Protein AF-A0A1A8ELR1-F1 (afdb_monomer_lite)

Structure (mmCIF, N/CA/C/O backbone):
data_AF-A0A1A8ELR1-F1
#
_entry.id   AF-A0A1A8ELR1-F1
#
loop_
_atom_site.group_PDB
_atom_site.id
_atom_site.type_symbol
_atom_site.label_atom_id
_atom_site.label_alt_id
_atom_site.label_comp_id
_atom_site.label_asym_id
_atom_site.label_entity_id
_atom_site.label_seq_id
_atom_site.pdbx_PDB_ins_code
_atom_site.Cartn_x
_atom_site.Cartn_y
_atom_site.Cartn_z
_atom_site.occupancy
_atom_site.B_iso_or_equiv
_atom_site.auth_seq_id
_atom_site.auth_comp_id
_atom_site.auth_asym_id
_atom_site.auth_atom_id
_atom_site.pdbx_PDB_model_num
ATOM 1 N N . VAL A 1 1 ? 5.120 -5.215 -11.851 1.00 87.06 1 VAL A N 1
ATOM 2 C CA . VAL A 1 1 ? 4.321 -4.683 -10.723 1.00 87.06 1 VAL A CA 1
ATOM 3 C C . VAL A 1 1 ? 3.544 -5.788 -10.017 1.00 87.06 1 VAL A C 1
ATOM 5 O O . VAL A 1 1 ? 3.899 -6.083 -8.888 1.00 87.06 1 VAL A O 1
ATOM 8 N N . ASN A 1 2 ? 2.598 -6.477 -10.670 1.00 89.94 2 ASN A N 1
ATOM 9 C CA . ASN A 1 2 ? 1.731 -7.483 -10.021 1.00 89.94 2 ASN A CA 1
ATOM 10 C C . ASN A 1 2 ? 2.473 -8.512 -9.148 1.00 89.94 2 ASN A C 1
ATOM 12 O O . ASN A 1 2 ? 2.273 -8.528 -7.940 1.00 89.94 2 ASN A O 1
ATOM 16 N N . ASN A 1 3 ? 3.400 -9.283 -9.723 1.00 90.88 3 ASN A N 1
ATOM 17 C CA . ASN A 1 3 ? 4.121 -10.335 -8.988 1.00 90.88 3 ASN A CA 1
ATOM 18 C C . ASN A 1 3 ? 5.068 -9.827 -7.891 1.00 90.88 3 ASN A C 1
ATOM 20 O O . ASN A 1 3 ? 5.485 -10.611 -7.053 1.00 90.88 3 ASN A O 1
ATOM 24 N N . ARG A 1 4 ? 5.478 -8.554 -7.939 1.00 89.56 4 ARG A N 1
ATOM 25 C CA . ARG A 1 4 ? 6.545 -8.014 -7.075 1.00 89.56 4 ARG A CA 1
ATOM 26 C C . ARG A 1 4 ? 6.061 -6.979 -6.063 1.00 89.56 4 ARG A C 1
ATOM 28 O O . ARG A 1 4 ? 6.860 -6.515 -5.266 1.00 89.56 4 ARG A O 1
ATOM 35 N N . VAL A 1 5 ? 4.795 -6.576 -6.146 1.00 93.25 5 VAL A N 1
ATOM 36 C CA . VAL A 1 5 ? 4.202 -5.556 -5.273 1.00 93.25 5 VAL A CA 1
ATOM 37 C C . VAL A 1 5 ? 2.818 -6.017 -4.833 1.00 93.25 5 VAL A C 1
ATOM 39 O O . VAL A 1 5 ? 2.604 -6.287 -3.661 1.00 93.25 5 VAL A O 1
ATOM 42 N N . ASN A 1 6 ? 1.897 -6.186 -5.785 1.00 93.88 6 ASN A N 1
ATOM 43 C CA . ASN A 1 6 ? 0.486 -6.424 -5.483 1.00 93.88 6 ASN A CA 1
ATOM 44 C C . ASN A 1 6 ? 0.230 -7.824 -4.896 1.00 93.88 6 ASN A C 1
ATOM 46 O O . ASN A 1 6 ? -0.356 -7.949 -3.829 1.00 93.88 6 ASN A O 1
ATOM 50 N N . TYR A 1 7 ? 0.679 -8.889 -5.567 1.00 95.69 7 TYR A N 1
ATOM 51 C CA . TYR A 1 7 ? 0.358 -10.254 -5.140 1.00 95.69 7 TYR A CA 1
ATOM 52 C C . TYR A 1 7 ? 0.884 -10.620 -3.750 1.00 95.69 7 TYR A C 1
ATOM 54 O O . TYR A 1 7 ? 0.099 -11.202 -3.007 1.00 95.69 7 TYR A O 1
ATOM 62 N N . PRO A 1 8 ? 2.115 -10.250 -3.353 1.00 96.50 8 PRO A N 1
ATOM 63 C CA . PRO A 1 8 ? 2.576 -10.482 -1.985 1.00 96.50 8 PRO A CA 1
ATOM 64 C C . PRO A 1 8 ? 1.677 -9.824 -0.924 1.00 96.50 8 PRO A C 1
ATOM 66 O O . PRO A 1 8 ? 1.243 -10.481 0.018 1.00 96.50 8 PRO A O 1
ATOM 69 N N . LEU A 1 9 ? 1.302 -8.554 -1.119 1.00 96.81 9 LEU A N 1
ATOM 70 C CA . LEU A 1 9 ? 0.406 -7.844 -0.195 1.00 96.81 9 LEU A CA 1
ATOM 71 C C . LEU A 1 9 ? -0.993 -8.466 -0.178 1.00 96.81 9 LEU A C 1
ATOM 73 O O . LEU A 1 9 ? -1.561 -8.705 0.885 1.00 96.81 9 LEU A O 1
ATOM 77 N N . LYS A 1 10 ? -1.527 -8.814 -1.353 1.00 95.94 10 LYS A N 1
ATOM 78 C CA . LYS A 1 10 ? -2.805 -9.521 -1.465 1.00 95.94 10 LYS A CA 1
ATOM 79 C C . LYS A 1 10 ? -2.777 -10.861 -0.727 1.00 95.94 10 LYS A C 1
ATOM 81 O O . LYS A 1 10 ? -3.756 -11.198 -0.075 1.00 95.94 10 LYS A O 1
ATOM 86 N N . GLN A 1 11 ? -1.692 -11.626 -0.829 1.00 96.44 11 GLN A N 1
ATOM 87 C CA . GLN A 1 11 ? -1.550 -12.905 -0.131 1.00 96.44 11 GLN A CA 1
ATOM 88 C C . GLN A 1 11 ? -1.539 -12.720 1.388 1.00 96.44 11 GLN A C 1
ATOM 90 O O . GLN A 1 11 ? -2.232 -13.461 2.082 1.00 96.44 11 GLN A O 1
ATOM 95 N N . ALA A 1 12 ? -0.829 -11.710 1.898 1.00 96.50 12 ALA A N 1
ATOM 96 C CA . ALA A 1 12 ? -0.835 -11.382 3.322 1.00 96.50 12 ALA A CA 1
ATOM 97 C C . ALA A 1 12 ? -2.242 -11.009 3.830 1.00 96.50 12 ALA A C 1
ATOM 99 O O . ALA A 1 12 ? -2.647 -11.466 4.898 1.00 96.50 12 ALA A O 1
ATOM 100 N N . LEU A 1 13 ? -3.007 -10.237 3.051 1.00 96.38 13 LEU A N 1
ATOM 101 C CA . LEU A 1 13 ? -4.385 -9.854 3.386 1.00 96.38 13 LEU A CA 1
ATOM 102 C C . LEU A 1 13 ? -5.365 -11.032 3.318 1.00 96.38 13 LEU A C 1
ATOM 104 O O . LEU A 1 13 ? -6.184 -11.197 4.216 1.00 96.38 13 LEU A O 1
ATOM 108 N N . VAL A 1 14 ? -5.277 -11.864 2.275 1.00 95.56 14 VAL A N 1
ATOM 109 C CA . VAL A 1 14 ? -6.112 -13.072 2.146 1.00 95.56 14 VAL A CA 1
ATOM 110 C C . VAL A 1 14 ? -5.864 -14.013 3.319 1.00 95.56 14 VAL A C 1
ATOM 112 O O . VAL A 1 14 ? -6.817 -14.515 3.893 1.00 95.56 14 VAL A O 1
ATOM 115 N N . HIS A 1 15 ? -4.611 -14.175 3.743 1.00 94.62 15 HIS A N 1
ATOM 116 C CA . HIS A 1 15 ? -4.285 -14.998 4.903 1.00 94.62 15 HIS A CA 1
ATOM 117 C C . HIS A 1 15 ? -4.939 -14.491 6.199 1.00 94.62 15 HIS A C 1
ATOM 119 O O . HIS A 1 15 ? -5.416 -15.300 6.985 1.00 94.62 15 HIS A O 1
ATOM 125 N N . LEU A 1 16 ? -5.008 -13.172 6.417 1.00 93.69 16 LEU A N 1
ATOM 126 C CA . LEU A 1 16 ? -5.731 -12.610 7.566 1.00 93.69 16 LEU A CA 1
ATOM 127 C C . LEU A 1 16 ? -7.239 -12.857 7.489 1.00 93.69 16 LEU A C 1
ATOM 129 O O . LEU A 1 16 ? -7.865 -13.147 8.506 1.00 93.69 16 LEU A O 1
ATOM 133 N N . LEU A 1 17 ? -7.814 -12.740 6.291 1.00 93.06 17 LEU A N 1
ATOM 134 C CA . LEU A 1 17 ? -9.235 -12.987 6.071 1.00 93.06 17 LEU A CA 1
ATOM 135 C C . LEU A 1 17 ? -9.586 -14.464 6.298 1.00 93.06 17 LEU A C 1
ATOM 137 O O . LEU A 1 17 ? -10.559 -14.760 6.982 1.00 93.06 17 LEU A O 1
ATOM 141 N N . ASP A 1 18 ? -8.768 -15.379 5.774 1.00 93.25 18 ASP A N 1
ATOM 142 C CA . ASP A 1 18 ? -8.943 -16.828 5.928 1.00 93.25 18 ASP A CA 1
ATOM 143 C C . ASP A 1 18 ? -8.815 -17.272 7.397 1.00 93.25 18 ASP A C 1
ATOM 145 O O . ASP A 1 18 ? -9.393 -18.280 7.797 1.00 93.25 18 ASP A O 1
ATOM 149 N N . GLN A 1 19 ? -8.064 -16.520 8.208 1.00 92.38 19 GLN A N 1
ATOM 150 C CA . GLN A 1 19 ? -7.934 -16.723 9.654 1.00 92.38 19 GLN A CA 1
ATOM 151 C C . GLN A 1 19 ? -9.044 -16.050 10.474 1.00 92.38 19 GLN A C 1
ATOM 153 O O . GLN A 1 19 ? -9.002 -16.124 11.700 1.00 92.38 19 GLN A O 1
ATOM 158 N N . GLU A 1 20 ? -9.996 -15.374 9.823 1.00 89.50 20 GLU A N 1
ATOM 159 C CA . GLU A 1 20 ? -11.045 -14.568 10.466 1.00 89.50 20 GLU A CA 1
ATOM 160 C C . GLU A 1 20 ? -10.485 -13.484 11.413 1.00 89.50 20 GLU A C 1
ATOM 162 O O . GLU A 1 20 ? -11.172 -13.004 12.312 1.00 89.50 20 GLU A O 1
ATOM 167 N N . ALA A 1 21 ? -9.230 -13.066 11.208 1.00 89.44 21 ALA A N 1
ATOM 168 C CA . ALA A 1 21 ? -8.558 -12.066 12.038 1.00 89.44 21 ALA A CA 1
ATOM 169 C C . ALA A 1 21 ? -9.005 -10.630 11.715 1.00 89.44 21 ALA A C 1
ATOM 171 O O . ALA A 1 21 ? -8.800 -9.718 12.513 1.00 89.44 21 ALA A O 1
ATOM 172 N N . VAL A 1 22 ? -9.606 -10.423 10.539 1.00 90.50 22 VAL A N 1
ATOM 173 C CA . VAL A 1 22 ? -10.130 -9.133 10.072 1.00 90.50 22 VAL A CA 1
ATOM 174 C C . VAL A 1 22 ? -11.501 -9.321 9.423 1.00 90.50 22 VAL A C 1
ATOM 176 O O . VAL A 1 22 ? -11.733 -10.312 8.731 1.00 90.50 22 VAL A O 1
ATOM 179 N N . SER A 1 23 ? -12.400 -8.348 9.601 1.00 89.31 23 SER A N 1
ATOM 180 C CA . SER A 1 23 ? -13.722 -8.326 8.961 1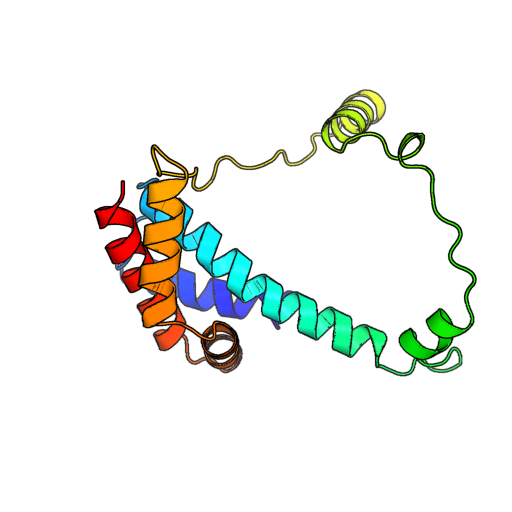.00 89.31 23 SER A CA 1
ATOM 181 C C . SER A 1 23 ? -13.840 -7.164 7.977 1.00 89.31 23 SER A C 1
ATOM 183 O O . SER A 1 23 ? -13.641 -6.008 8.335 1.00 89.31 23 SER A O 1
ATOM 185 N N . LEU A 1 24 ? -14.210 -7.455 6.727 1.00 89.50 24 LEU A N 1
ATOM 186 C CA . LEU A 1 24 ? -14.412 -6.433 5.690 1.00 89.50 24 LEU A CA 1
ATOM 187 C C . LEU A 1 24 ? -15.785 -5.740 5.763 1.00 89.50 24 LEU A C 1
ATOM 189 O O . LEU A 1 24 ? -16.083 -4.897 4.917 1.00 89.50 24 LEU A O 1
ATOM 193 N N . GLU A 1 25 ? -16.627 -6.087 6.737 1.00 90.31 25 GLU A N 1
ATOM 194 C CA . GLU A 1 25 ? -17.926 -5.431 6.939 1.00 90.31 25 GLU A CA 1
ATOM 195 C C . GLU A 1 25 ? -17.761 -4.037 7.563 1.00 90.31 25 GLU A C 1
ATOM 197 O O . GLU A 1 25 ? -18.473 -3.089 7.217 1.00 90.31 25 GLU A O 1
ATOM 202 N N . ASP A 1 26 ? -16.763 -3.893 8.430 1.00 91.00 26 ASP A N 1
ATOM 203 C CA . ASP A 1 26 ? -16.480 -2.670 9.164 1.00 91.00 26 ASP A CA 1
ATOM 204 C C . ASP A 1 26 ? -15.755 -1.618 8.296 1.00 91.00 26 ASP A C 1
ATOM 206 O O . ASP A 1 26 ? -14.959 -1.936 7.405 1.00 91.00 26 ASP A O 1
ATOM 210 N N . ASN A 1 27 ? -16.070 -0.334 8.506 1.00 94.44 27 ASN A N 1
ATOM 211 C CA . ASN A 1 27 ? -15.428 0.751 7.761 1.00 94.44 27 ASN A CA 1
ATOM 212 C C . ASN A 1 27 ? -13.987 0.983 8.223 1.00 94.44 27 ASN A C 1
ATOM 214 O O . ASN A 1 27 ? -13.118 1.153 7.369 1.00 94.44 27 ASN A O 1
ATOM 218 N N . LEU A 1 28 ? -13.730 0.958 9.534 1.00 95.75 28 LEU A N 1
ATOM 219 C CA . LEU A 1 28 ? -12.398 1.204 10.091 1.00 95.75 28 LEU A CA 1
ATOM 220 C C . LEU A 1 28 ? -11.407 0.160 9.573 1.00 95.75 28 LEU A C 1
ATOM 222 O O . LEU A 1 28 ? -10.344 0.509 9.067 1.00 95.75 28 LEU A O 1
ATOM 226 N N . THR A 1 29 ? -11.799 -1.111 9.561 1.00 96.00 29 THR A N 1
ATOM 227 C CA . THR A 1 29 ? -10.991 -2.207 9.016 1.00 96.00 29 THR A CA 1
ATOM 228 C C . THR A 1 29 ? -10.675 -1.993 7.535 1.00 96.00 29 THR A C 1
ATOM 230 O O . THR A 1 29 ? -9.517 -2.079 7.120 1.00 96.00 29 THR A O 1
ATOM 233 N N . ARG A 1 30 ? -11.684 -1.662 6.714 1.00 95.94 30 ARG A N 1
ATOM 234 C CA . ARG A 1 30 ? -11.483 -1.374 5.282 1.00 95.94 30 ARG A CA 1
ATOM 235 C C . ARG A 1 30 ? -10.586 -0.161 5.055 1.00 95.94 30 ARG A C 1
ATOM 237 O O . ARG A 1 30 ? -9.761 -0.184 4.140 1.00 95.94 30 ARG A O 1
ATOM 244 N N . PHE A 1 31 ? -10.730 0.873 5.880 1.00 96.06 31 PHE A N 1
ATOM 245 C CA . PHE A 1 31 ? -9.881 2.056 5.854 1.00 96.06 31 PHE A CA 1
ATOM 246 C C . PHE A 1 31 ? -8.430 1.702 6.194 1.00 96.06 31 PHE A C 1
ATOM 248 O O . PHE A 1 31 ? -7.548 1.978 5.386 1.00 96.06 31 PHE A O 1
ATOM 255 N N . CYS A 1 32 ? -8.171 1.021 7.315 1.00 97.00 32 CYS A N 1
ATOM 256 C CA . CYS A 1 32 ? -6.821 0.635 7.732 1.00 97.00 32 CYS A CA 1
ATOM 257 C C . CYS A 1 32 ? -6.140 -0.273 6.698 1.00 97.00 32 CYS A C 1
ATOM 259 O O . CYS A 1 32 ? -4.980 -0.041 6.353 1.00 97.00 32 CYS A O 1
ATOM 261 N N . ILE A 1 33 ? -6.870 -1.252 6.142 1.00 96.25 33 ILE A N 1
ATOM 262 C CA . ILE A 1 33 ? -6.375 -2.103 5.048 1.00 96.25 33 ILE A CA 1
ATOM 263 C C . ILE A 1 33 ? -5.968 -1.243 3.855 1.00 96.25 33 ILE A C 1
ATOM 265 O O . ILE A 1 33 ? -4.862 -1.401 3.338 1.00 96.25 33 ILE A O 1
ATOM 269 N N . SER A 1 34 ? -6.844 -0.336 3.420 1.00 95.25 34 SER A N 1
ATOM 270 C CA . SER A 1 34 ? -6.593 0.513 2.255 1.00 95.25 34 SER A CA 1
ATOM 271 C C . SER A 1 34 ? -5.405 1.439 2.495 1.00 95.25 34 SER A C 1
ATOM 273 O O . SER A 1 34 ? -4.499 1.493 1.667 1.00 95.25 34 SER A O 1
ATOM 275 N N . ASN A 1 35 ? -5.364 2.104 3.649 1.00 95.69 35 ASN A N 1
ATOM 276 C CA . ASN A 1 35 ? -4.314 3.040 4.018 1.00 95.69 35 ASN A CA 1
ATOM 277 C C . ASN A 1 35 ? -2.939 2.356 4.045 1.00 95.69 35 ASN A C 1
ATOM 279 O O . ASN A 1 35 ? -2.048 2.713 3.270 1.00 95.69 35 ASN A O 1
ATOM 283 N N . LEU A 1 36 ? -2.781 1.310 4.863 1.00 97.25 36 LEU A N 1
ATOM 284 C CA . LEU A 1 36 ? -1.492 0.637 5.017 1.00 97.25 36 LEU A CA 1
ATOM 285 C C . LEU A 1 36 ? -1.046 -0.033 3.714 1.00 97.25 36 LEU A C 1
ATOM 287 O O . LEU A 1 36 ? 0.110 0.094 3.309 1.00 97.25 36 LEU A O 1
ATOM 291 N N . THR A 1 37 ? -1.962 -0.711 3.016 1.00 96.31 37 THR A N 1
ATOM 292 C CA . THR A 1 37 ? -1.630 -1.396 1.759 1.00 96.31 37 THR A CA 1
ATOM 293 C C . THR A 1 37 ? -1.191 -0.405 0.690 1.00 96.31 37 THR A C 1
ATOM 295 O O . THR A 1 37 ? -0.229 -0.692 -0.025 1.00 96.31 37 THR A O 1
ATOM 298 N N . CYS A 1 38 ? -1.838 0.759 0.578 1.00 95.38 38 CYS A N 1
ATOM 299 C CA . CYS A 1 38 ? -1.435 1.804 -0.360 1.00 95.38 38 CYS A CA 1
ATOM 300 C C . CYS A 1 38 ? -0.044 2.354 -0.030 1.00 95.38 38 CYS A C 1
ATOM 302 O O 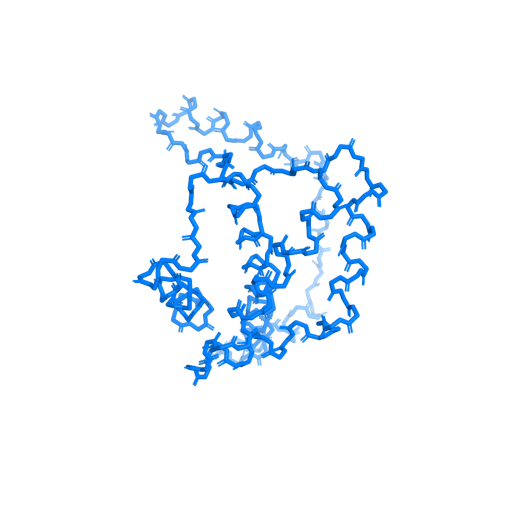. CYS A 1 38 ? 0.804 2.404 -0.922 1.00 95.38 38 CYS A O 1
ATOM 304 N N . GLN A 1 39 ? 0.226 2.687 1.235 1.00 95.88 39 GLN A N 1
ATOM 305 C CA . GLN A 1 39 ? 1.537 3.190 1.658 1.00 95.88 39 GLN A CA 1
ATOM 306 C C . GLN A 1 39 ? 2.656 2.179 1.365 1.00 95.88 39 GLN A C 1
ATOM 308 O O . GLN A 1 39 ? 3.654 2.503 0.716 1.00 95.88 39 GLN A O 1
ATOM 313 N N . VAL A 1 40 ? 2.462 0.919 1.758 1.00 97.12 40 VAL A N 1
ATOM 314 C CA . VAL A 1 40 ? 3.441 -0.155 1.543 1.00 97.12 40 VAL A CA 1
ATOM 315 C C . VAL A 1 40 ? 3.595 -0.479 0.047 1.00 97.12 40 VAL A C 1
ATOM 317 O O . VAL A 1 40 ? 4.710 -0.685 -0.440 1.00 97.12 40 VAL A O 1
ATOM 320 N N . SER A 1 41 ? 2.505 -0.451 -0.729 1.00 96.75 41 SER A N 1
ATOM 321 C CA . SER A 1 41 ? 2.549 -0.626 -2.190 1.00 96.75 41 SER A CA 1
ATOM 322 C C . SER A 1 41 ? 3.321 0.490 -2.884 1.00 96.75 41 SER A C 1
ATOM 324 O O . SER A 1 41 ? 4.057 0.218 -3.836 1.00 96.75 41 SER A O 1
ATOM 326 N N . GLN A 1 42 ? 3.182 1.732 -2.413 1.00 96.69 42 GLN A N 1
ATOM 327 C CA . GLN A 1 42 ? 3.867 2.886 -2.987 1.00 96.69 42 GLN A CA 1
ATOM 328 C C . GLN A 1 42 ? 5.389 2.725 -2.911 1.00 96.69 42 GLN A C 1
ATOM 330 O O . GLN A 1 42 ? 6.089 3.059 -3.866 1.00 96.69 42 GLN A O 1
ATOM 335 N N . ILE A 1 43 ? 5.909 2.129 -1.834 1.00 97.00 43 ILE A N 1
ATOM 336 C CA . ILE A 1 43 ? 7.337 1.797 -1.701 1.00 97.00 43 ILE A CA 1
ATOM 337 C C . ILE A 1 43 ? 7.766 0.843 -2.820 1.00 97.00 43 ILE A C 1
ATOM 339 O O . ILE A 1 43 ? 8.761 1.083 -3.511 1.00 97.00 43 ILE A O 1
ATOM 343 N N . GLY A 1 44 ? 6.994 -0.222 -3.039 1.00 95.44 44 GLY A N 1
ATOM 344 C CA . GLY A 1 44 ? 7.244 -1.179 -4.112 1.00 95.44 44 GLY A CA 1
ATOM 345 C C . GLY A 1 44 ? 7.181 -0.550 -5.502 1.00 95.44 44 GLY A C 1
ATOM 346 O O . GLY A 1 44 ? 8.055 -0.803 -6.333 1.00 95.44 44 GLY A O 1
ATOM 347 N N . LEU A 1 45 ? 6.183 0.299 -5.754 1.00 96.50 45 LEU A N 1
ATOM 348 C CA . LEU A 1 45 ? 6.041 1.029 -7.014 1.00 96.50 45 LEU A CA 1
ATOM 349 C C . LEU A 1 45 ? 7.218 1.973 -7.257 1.00 96.50 45 LEU A C 1
ATOM 351 O O . LEU A 1 45 ? 7.812 1.918 -8.333 1.00 96.50 45 LEU A O 1
ATOM 355 N N . ASN A 1 46 ? 7.614 2.760 -6.256 1.00 96.50 46 ASN A N 1
ATOM 356 C CA . ASN A 1 46 ? 8.760 3.662 -6.348 1.00 96.50 46 ASN A CA 1
ATOM 357 C C . ASN A 1 46 ? 10.037 2.896 -6.710 1.00 96.50 46 ASN A C 1
ATOM 359 O O . ASN A 1 46 ? 10.752 3.288 -7.630 1.00 96.50 46 ASN A O 1
ATOM 363 N N . ARG A 1 47 ? 10.290 1.751 -6.065 1.00 95.19 47 ARG A N 1
ATOM 364 C CA . ARG A 1 47 ? 11.450 0.903 -6.381 1.00 95.19 47 ARG A CA 1
ATOM 365 C C . ARG A 1 47 ? 11.386 0.314 -7.788 1.00 95.19 47 ARG A C 1
ATOM 367 O O . ARG A 1 47 ? 12.413 0.232 -8.459 1.00 95.19 47 ARG A O 1
ATOM 374 N N . VAL A 1 48 ? 10.200 -0.086 -8.252 1.00 93.88 48 VAL A N 1
ATOM 375 C CA . VAL A 1 48 ? 10.009 -0.561 -9.632 1.00 93.88 48 VAL A CA 1
ATOM 376 C C . VAL A 1 48 ? 10.322 0.553 -10.625 1.00 93.88 48 VAL A C 1
ATOM 378 O O . VAL A 1 48 ? 11.073 0.307 -11.563 1.00 93.88 48 VAL A O 1
ATOM 381 N N . VAL A 1 49 ? 9.793 1.759 -10.414 1.00 93.44 49 VAL A N 1
ATOM 382 C CA . VAL A 1 49 ? 10.040 2.918 -11.284 1.00 93.44 49 VAL A CA 1
ATOM 383 C C . VAL A 1 49 ? 11.522 3.282 -11.290 1.00 93.44 49 VAL A C 1
ATOM 385 O O . VAL A 1 49 ? 12.106 3.418 -12.359 1.00 93.44 49 VAL A O 1
ATOM 388 N N . GLN A 1 50 ? 12.165 3.359 -10.123 1.00 94.38 50 GLN A N 1
ATOM 389 C CA . GLN A 1 50 ? 13.597 3.649 -10.014 1.00 94.38 50 GLN A CA 1
ATOM 390 C C . GLN A 1 50 ? 14.449 2.604 -10.744 1.00 94.38 50 GLN A C 1
ATOM 392 O O . GLN A 1 50 ? 15.298 2.955 -11.560 1.00 94.38 50 GLN A O 1
ATOM 397 N N . SER A 1 51 ? 14.196 1.314 -10.500 1.00 93.38 51 SER A N 1
ATOM 398 C CA . SER A 1 51 ? 14.919 0.230 -11.170 1.00 93.38 51 SER A CA 1
ATOM 399 C C . SER A 1 51 ? 14.669 0.227 -12.678 1.00 93.38 51 SER A C 1
ATOM 401 O O . SER A 1 51 ? 15.593 -0.017 -13.452 1.00 93.38 51 SER A O 1
ATOM 403 N N . TRP A 1 52 ? 13.440 0.524 -13.103 1.00 91.81 52 TRP A N 1
ATOM 404 C CA . TRP A 1 52 ? 13.096 0.658 -14.511 1.00 91.81 52 TRP A CA 1
ATOM 405 C C . TRP A 1 52 ? 13.771 1.875 -15.149 1.00 91.81 52 TRP A C 1
ATOM 407 O O . TRP A 1 52 ? 14.249 1.792 -16.267 1.00 91.81 52 TRP A O 1
ATOM 417 N N . ASN A 1 53 ? 13.914 3.000 -14.472 1.00 93.44 53 ASN A N 1
ATOM 418 C CA . ASN A 1 53 ? 14.571 4.144 -15.103 1.00 93.44 53 ASN A CA 1
ATOM 419 C C . ASN A 1 53 ? 16.108 4.027 -15.096 1.00 93.44 53 ASN A C 1
ATOM 421 O O . ASN A 1 53 ? 16.781 4.663 -15.907 1.00 93.44 53 ASN A O 1
ATOM 425 N N . ALA A 1 54 ? 16.660 3.162 -14.240 1.00 95.44 54 ALA A N 1
ATOM 426 C CA . ALA A 1 54 ? 18.091 2.878 -14.157 1.00 95.44 54 ALA A CA 1
ATOM 427 C C . ALA A 1 54 ? 18.570 1.728 -15.066 1.00 95.44 54 ALA A C 1
ATOM 429 O O . ALA A 1 54 ? 19.773 1.488 -15.150 1.00 95.44 54 ALA A O 1
ATOM 430 N N . HIS A 1 55 ? 17.679 0.978 -15.731 1.00 94.00 55 HIS A N 1
ATOM 431 C CA . HIS A 1 55 ? 18.116 -0.120 -16.603 1.00 94.00 55 HIS A CA 1
ATOM 432 C C . HIS A 1 55 ? 18.508 0.377 -17.997 1.00 94.00 55 HIS A C 1
ATOM 434 O O . HIS A 1 55 ? 17.890 1.272 -18.569 1.00 94.00 55 HIS A O 1
ATOM 440 N N . ARG A 1 56 ? 19.520 -0.261 -18.591 1.00 95.00 56 ARG A N 1
ATOM 441 C CA . ARG A 1 56 ? 19.934 0.024 -19.967 1.00 95.00 56 ARG A CA 1
ATOM 442 C C . ARG A 1 56 ? 19.012 -0.659 -20.967 1.00 95.00 56 ARG A C 1
ATOM 444 O O . ARG A 1 56 ? 18.902 -1.883 -20.977 1.00 95.00 56 ARG A O 1
ATOM 451 N N . ILE A 1 57 ? 18.436 0.130 -21.867 1.00 94.31 57 ILE A N 1
ATOM 452 C CA . ILE A 1 57 ? 17.671 -0.345 -23.017 1.00 94.31 57 ILE A CA 1
ATOM 453 C C . ILE A 1 57 ? 18.643 -0.534 -24.194 1.00 94.31 57 ILE A C 1
ATOM 455 O O . ILE A 1 57 ? 19.277 0.440 -24.627 1.00 94.31 57 ILE A O 1
ATOM 459 N N . PRO A 1 58 ? 18.794 -1.760 -24.735 1.00 94.69 58 PRO A N 1
ATOM 460 C CA . PRO A 1 58 ? 19.668 -2.019 -25.876 1.00 94.69 58 PRO A CA 1
ATOM 461 C C . PRO A 1 58 ? 19.362 -1.093 -27.058 1.00 94.69 58 PRO A C 1
ATOM 463 O O . PRO A 1 58 ? 18.213 -0.938 -27.462 1.00 94.69 58 PRO A O 1
ATOM 466 N N . GLY A 1 59 ? 20.400 -0.453 -27.598 1.00 93.56 59 GLY A N 1
ATOM 467 C CA . GLY A 1 59 ? 20.276 0.481 -28.721 1.00 93.56 59 GLY A CA 1
ATOM 468 C C . GLY A 1 59 ? 19.672 1.853 -28.391 1.00 93.56 59 GLY A C 1
ATOM 469 O O . GLY A 1 59 ? 19.606 2.681 -29.292 1.00 93.56 59 GLY A O 1
ATOM 470 N N . ARG A 1 60 ? 19.256 2.120 -27.141 1.00 90.56 60 ARG A N 1
ATOM 471 C CA . ARG A 1 60 ? 18.757 3.445 -26.720 1.00 90.56 60 ARG A CA 1
ATOM 472 C C . ARG A 1 60 ? 19.584 4.101 -25.615 1.00 90.56 60 ARG A C 1
ATOM 474 O O . ARG A 1 60 ? 19.861 5.281 -25.733 1.00 90.56 60 ARG A O 1
ATOM 481 N N . GLY A 1 61 ? 20.004 3.361 -24.586 1.00 91.81 61 GLY A N 1
ATOM 482 C CA . GLY A 1 61 ? 20.690 3.930 -23.411 1.00 91.81 61 GLY A CA 1
ATOM 483 C C . GLY A 1 61 ? 19.909 3.717 -22.112 1.00 91.81 61 GLY A C 1
ATOM 484 O O . GLY A 1 61 ? 18.994 2.892 -22.085 1.00 91.81 61 GLY A O 1
ATOM 485 N N . MET A 1 62 ? 20.290 4.402 -21.031 1.00 94.62 62 MET A N 1
ATOM 486 C CA . MET A 1 62 ? 19.566 4.361 -19.752 1.00 94.62 62 MET A CA 1
ATOM 487 C C . MET A 1 62 ? 18.570 5.527 -19.670 1.00 94.62 62 MET A C 1
ATOM 489 O O . MET A 1 62 ? 18.982 6.660 -19.896 1.00 94.62 62 MET A O 1
ATOM 493 N N . PRO A 1 63 ? 17.280 5.294 -19.356 1.00 93.06 63 PRO A N 1
ATOM 494 C CA . PRO A 1 63 ? 16.272 6.354 -19.319 1.00 93.06 63 PRO A CA 1
ATOM 495 C C . PRO A 1 63 ? 16.651 7.572 -18.471 1.00 93.06 63 PRO A C 1
ATOM 497 O O . PRO A 1 63 ? 16.456 8.690 -18.934 1.00 93.06 63 PRO A O 1
ATOM 500 N N . ASN A 1 64 ? 17.224 7.368 -17.279 1.00 91.88 64 ASN A N 1
ATOM 501 C CA . ASN A 1 64 ? 17.684 8.476 -16.434 1.00 91.88 64 ASN A CA 1
ATOM 502 C C . ASN A 1 64 ? 18.728 9.350 -17.152 1.00 91.88 64 ASN A C 1
ATOM 504 O O . ASN A 1 64 ? 18.551 10.560 -17.207 1.00 91.88 64 ASN A O 1
ATOM 508 N N . GLU A 1 65 ? 19.743 8.749 -17.780 1.00 92.50 65 GLU A N 1
ATOM 509 C CA . GLU A 1 65 ? 20.766 9.492 -18.539 1.00 92.50 65 GLU A CA 1
ATOM 510 C C . GLU A 1 65 ? 20.149 10.228 -19.735 1.00 92.50 65 GLU A C 1
ATOM 512 O O . GLU A 1 65 ? 20.428 11.395 -19.972 1.00 92.50 65 GLU A O 1
ATOM 517 N N . LEU A 1 66 ? 19.241 9.571 -20.464 1.00 88.50 66 LEU A N 1
ATOM 518 C CA . LEU A 1 66 ? 18.557 10.177 -21.611 1.00 88.50 66 LEU A CA 1
ATOM 519 C C . LEU A 1 66 ? 17.683 11.376 -21.215 1.00 88.50 66 LEU A C 1
ATOM 521 O O . LEU A 1 66 ? 17.435 12.254 -22.041 1.00 88.50 66 LEU A O 1
ATOM 525 N N . SER A 1 67 ? 17.180 11.394 -19.979 1.00 84.56 67 SER A N 1
ATOM 526 C CA . SER A 1 67 ? 16.350 12.486 -19.470 1.00 84.56 67 SER A CA 1
ATOM 527 C C . SER A 1 67 ? 17.155 13.729 -19.091 1.00 84.56 67 SER A C 1
ATOM 529 O O . SER A 1 67 ? 16.614 14.826 -19.191 1.00 84.56 67 SER A O 1
ATOM 531 N N . GLU A 1 68 ? 18.435 13.583 -18.728 1.00 84.88 68 GLU A N 1
ATOM 532 C CA . GLU A 1 68 ? 19.321 14.712 -18.398 1.00 84.88 68 GLU A CA 1
ATOM 533 C C . GLU A 1 68 ? 19.583 15.608 -19.619 1.00 84.88 68 GLU A C 1
ATOM 535 O O . GLU A 1 68 ? 19.684 16.827 -19.487 1.00 84.88 68 GLU A O 1
ATOM 540 N N . ASP A 1 69 ? 19.601 15.015 -20.815 1.00 72.06 69 ASP A N 1
ATOM 541 C CA . ASP A 1 69 ? 19.799 15.718 -22.088 1.00 72.06 69 ASP A CA 1
ATOM 542 C C . ASP A 1 69 ? 18.491 16.271 -22.696 1.00 72.06 69 ASP A C 1
ATOM 544 O O . ASP A 1 69 ? 18.512 16.956 -23.725 1.00 72.06 69 ASP A O 1
ATOM 548 N N . CYS A 1 70 ? 17.330 15.982 -22.096 1.00 66.25 70 CYS A N 1
ATOM 549 C CA . CYS A 1 70 ? 16.034 16.413 -22.616 1.00 66.25 70 CYS A CA 1
ATOM 550 C C . CYS A 1 70 ? 15.609 17.771 -22.044 1.00 66.25 70 CYS A C 1
ATOM 552 O O . CYS A 1 70 ? 15.484 17.960 -20.837 1.00 66.25 70 CYS A O 1
ATOM 554 N N . CYS A 1 71 ? 15.271 18.712 -22.927 1.00 64.62 71 CYS A N 1
ATOM 555 C CA . CYS A 1 71 ? 14.598 19.945 -22.531 1.00 64.62 71 CYS A CA 1
ATOM 556 C C . CYS A 1 71 ? 13.125 19.631 -22.220 1.00 64.62 71 CYS A C 1
ATOM 558 O O . CYS A 1 71 ? 12.321 19.417 -23.131 1.00 64.62 71 CYS A O 1
ATOM 560 N N . LEU A 1 72 ? 12.774 19.554 -20.934 1.00 69.50 72 LEU A N 1
ATOM 561 C CA . LEU A 1 72 ? 11.386 19.409 -20.498 1.00 69.50 72 LEU A CA 1
ATOM 562 C C . LEU A 1 72 ? 10.617 20.677 -20.886 1.00 69.50 72 LEU A C 1
ATOM 564 O O . LEU A 1 72 ? 10.895 21.761 -20.381 1.00 69.50 72 LEU A O 1
ATOM 568 N N . THR A 1 73 ? 9.660 20.547 -21.805 1.00 73.31 73 THR A N 1
ATOM 569 C CA . THR A 1 73 ? 8.693 21.616 -22.076 1.00 73.31 73 THR A CA 1
ATOM 570 C C . THR A 1 73 ? 7.554 21.461 -21.083 1.00 73.31 73 THR A C 1
ATOM 572 O O . THR A 1 73 ? 6.864 20.442 -21.088 1.00 73.31 73 THR A O 1
ATOM 575 N N . GLU A 1 74 ? 7.391 22.446 -20.209 1.00 75.31 74 GLU A N 1
ATOM 576 C CA . GLU A 1 74 ? 6.308 22.470 -19.234 1.00 75.31 74 GLU A CA 1
ATOM 577 C C . GLU A 1 74 ? 4.963 22.561 -19.966 1.00 75.31 74 GLU A C 1
ATOM 579 O O . GLU A 1 74 ? 4.756 23.420 -20.828 1.00 75.31 74 GLU A O 1
ATOM 584 N N . VAL A 1 75 ? 4.061 21.626 -19.673 1.00 79.25 75 VAL A N 1
ATOM 585 C CA . VAL A 1 75 ? 2.691 21.671 -20.186 1.00 79.25 75 VAL A CA 1
ATOM 586 C C . VAL A 1 75 ? 1.909 22.595 -19.267 1.00 79.25 75 VAL A C 1
ATOM 588 O O . VAL A 1 75 ? 1.874 22.361 -18.063 1.00 79.25 75 VAL A O 1
ATOM 591 N N . SER A 1 76 ? 1.287 23.634 -19.831 1.00 81.81 76 SER A N 1
ATOM 592 C CA . SER A 1 76 ? 0.429 24.538 -19.058 1.00 81.81 76 SER A CA 1
ATOM 593 C C . SER A 1 76 ? -0.655 23.745 -18.327 1.00 81.81 76 SER A C 1
ATOM 595 O O . SER A 1 76 ? -1.328 22.915 -18.942 1.00 81.81 76 SER A O 1
ATOM 597 N N . GLU A 1 77 ? -0.863 24.031 -17.041 1.00 76.75 77 GLU A N 1
ATOM 598 C CA . GLU A 1 77 ? -1.944 23.430 -16.248 1.00 76.75 77 GLU A CA 1
ATOM 599 C C . GLU A 1 77 ? -3.325 23.684 -16.872 1.00 76.75 77 GLU A C 1
ATOM 601 O O . GLU A 1 77 ? -4.220 22.854 -16.749 1.00 76.75 77 GLU A O 1
ATOM 606 N N . GLU A 1 78 ? -3.484 24.769 -17.636 1.00 79.44 78 GLU A N 1
ATOM 607 C CA . GLU A 1 78 ? -4.711 25.078 -18.385 1.00 79.44 78 GLU A CA 1
ATOM 608 C C . GLU A 1 78 ? -5.050 24.017 -19.450 1.00 79.44 78 GLU A C 1
ATOM 610 O O . GLU A 1 78 ? -6.204 23.893 -19.860 1.00 79.44 78 GLU A O 1
ATOM 615 N N . LEU A 1 79 ? -4.058 23.239 -19.900 1.00 79.12 79 LEU A N 1
ATOM 616 C CA . LEU A 1 79 ? -4.236 22.125 -20.837 1.00 79.12 79 LEU A CA 1
ATOM 617 C C . LEU A 1 79 ? -4.571 20.804 -20.126 1.00 79.12 79 LEU A C 1
ATOM 619 O O . LEU A 1 79 ? -4.968 19.839 -20.782 1.00 79.12 79 LEU A O 1
ATOM 623 N N . LEU A 1 80 ? -4.420 20.745 -18.800 1.00 80.44 80 LEU A N 1
ATOM 624 C CA . LEU A 1 80 ? -4.689 19.568 -17.982 1.00 80.44 80 LEU A CA 1
ATOM 625 C C . LEU A 1 80 ? -6.059 19.715 -17.315 1.00 80.44 80 LEU A C 1
ATOM 627 O O . LEU A 1 80 ? -6.191 20.163 -16.178 1.00 80.44 80 LEU A O 1
ATOM 631 N N . LEU A 1 81 ? -7.108 19.312 -18.035 1.00 81.06 81 LEU A N 1
ATOM 632 C CA . LEU A 1 81 ? -8.447 19.197 -17.457 1.00 81.06 81 LEU A CA 1
ATOM 633 C C . LEU A 1 81 ? -8.419 18.265 -16.238 1.00 81.06 81 LEU A C 1
ATOM 635 O O . LEU A 1 81 ? -7.718 17.249 -16.230 1.00 81.06 81 LEU A O 1
ATOM 639 N N . CYS A 1 82 ? -9.210 18.583 -15.210 1.00 82.25 82 CYS A N 1
ATOM 640 C CA . CYS A 1 82 ? -9.244 17.744 -14.018 1.00 82.25 82 CYS A CA 1
ATOM 641 C C . CYS A 1 82 ? -9.795 16.343 -14.345 1.00 82.25 82 CYS A C 1
ATOM 643 O O . CYS A 1 82 ? -10.617 16.166 -15.250 1.00 82.25 82 CYS A O 1
ATOM 645 N N . ALA A 1 83 ? -9.351 15.338 -13.587 1.00 82.56 83 ALA A N 1
ATOM 646 C CA . ALA A 1 83 ? -9.624 13.934 -13.886 1.00 82.56 83 ALA A CA 1
ATOM 647 C C . ALA A 1 83 ? -11.124 13.610 -14.017 1.00 82.56 83 ALA A C 1
ATOM 649 O O . ALA A 1 83 ? -11.497 12.813 -14.874 1.00 82.56 83 ALA A O 1
ATOM 650 N N . SER A 1 84 ? -11.992 14.248 -13.222 1.00 83.12 84 SER A N 1
ATOM 651 C CA . SER A 1 84 ? -13.442 14.024 -13.305 1.00 83.12 84 SER A CA 1
ATOM 652 C C . SER A 1 84 ? -14.056 14.598 -14.581 1.00 83.12 84 SER A C 1
ATOM 654 O O . SER A 1 84 ? -14.962 13.989 -15.145 1.00 83.12 84 SER A O 1
ATOM 656 N N . VAL A 1 85 ? -13.553 15.732 -15.078 1.00 86.38 85 VAL A N 1
ATOM 657 C CA . VAL A 1 85 ? -13.994 16.313 -16.355 1.00 86.38 85 VAL A CA 1
ATOM 658 C C . VAL A 1 85 ? -13.616 15.383 -17.503 1.00 86.38 85 VAL A C 1
ATOM 660 O O . VAL A 1 85 ? -14.473 15.037 -18.310 1.00 86.38 85 VAL A O 1
ATOM 663 N N . VAL A 1 86 ? -12.367 14.910 -17.532 1.00 84.62 86 VAL A N 1
ATOM 664 C CA . VAL A 1 86 ? -11.890 13.983 -18.572 1.00 84.62 86 VAL A CA 1
ATOM 665 C C . VAL A 1 86 ? -12.639 12.650 -18.523 1.00 84.62 86 VAL A C 1
ATOM 667 O O . VAL A 1 86 ? -13.026 12.132 -19.568 1.00 84.62 86 VAL A O 1
ATOM 670 N N . ALA A 1 87 ? -12.891 12.114 -17.326 1.00 84.25 87 ALA A N 1
ATOM 671 C CA . ALA A 1 87 ? -13.664 10.888 -17.152 1.00 84.25 87 ALA A CA 1
ATOM 672 C C . ALA A 1 87 ? -15.089 11.032 -17.710 1.00 84.25 87 ALA A C 1
ATOM 674 O O . ALA A 1 87 ? -15.526 10.194 -18.494 1.00 84.25 87 ALA A O 1
ATOM 675 N N . ASN A 1 88 ? -15.776 12.131 -17.385 1.00 84.69 88 ASN A N 1
ATOM 676 C CA . ASN A 1 88 ? -17.114 12.411 -17.910 1.00 84.69 88 ASN A CA 1
ATOM 677 C C . ASN A 1 88 ? -17.126 12.559 -19.437 1.00 84.69 88 ASN A C 1
ATOM 679 O O . ASN A 1 88 ? -18.024 12.030 -20.086 1.00 84.69 88 ASN A O 1
ATOM 683 N N . MET A 1 89 ? -16.136 13.247 -20.019 1.00 86.75 89 MET A N 1
ATOM 684 C CA . MET A 1 89 ? -16.010 13.365 -21.478 1.00 86.75 89 MET A CA 1
ATOM 685 C C . MET A 1 89 ? -15.846 11.990 -22.130 1.00 86.75 89 MET A C 1
ATOM 687 O O . MET A 1 89 ? -16.534 11.678 -23.095 1.00 86.75 89 MET A O 1
ATOM 691 N N . TYR A 1 90 ? -14.990 11.138 -21.562 1.00 85.25 90 TYR A N 1
ATOM 692 C CA . TYR A 1 90 ? -14.765 9.784 -22.063 1.00 85.25 90 TYR A CA 1
ATOM 693 C C . TYR A 1 90 ? -16.047 8.938 -22.042 1.00 85.25 90 TYR A C 1
ATOM 695 O O . TYR A 1 90 ? -16.363 8.279 -23.032 1.00 85.25 90 TYR A O 1
ATOM 703 N N . GLU A 1 91 ? -16.807 8.970 -20.942 1.00 86.50 91 GLU A N 1
ATOM 704 C CA . GLU A 1 91 ? -18.077 8.239 -20.844 1.00 86.50 91 GLU A CA 1
ATOM 705 C C . GLU A 1 91 ? -19.130 8.767 -21.828 1.00 86.50 91 GLU A C 1
ATOM 707 O O . GLU A 1 91 ? -19.847 7.973 -22.439 1.00 86.50 91 GLU A O 1
ATOM 712 N N . GLN A 1 92 ? -19.207 10.088 -22.018 1.00 85.75 92 GLN A N 1
ATOM 713 C CA . GLN A 1 92 ? -20.139 10.718 -22.958 1.00 85.75 92 GLN A CA 1
ATOM 714 C C . GLN A 1 92 ? -19.800 10.400 -24.420 1.00 85.75 92 GLN A C 1
ATOM 716 O O . GLN A 1 92 ? -20.707 10.113 -25.202 1.00 85.75 92 GLN A O 1
ATOM 721 N N . ASP A 1 93 ? -18.515 10.412 -24.778 1.00 84.44 93 ASP A N 1
ATOM 722 C CA . ASP A 1 93 ? -18.063 10.237 -26.161 1.00 84.44 93 ASP A CA 1
ATOM 723 C C . ASP A 1 93 ? -18.023 8.764 -26.593 1.00 84.44 93 ASP A C 1
ATOM 725 O O . ASP A 1 93 ? -18.320 8.442 -27.746 1.00 84.44 93 ASP A O 1
ATOM 729 N N . LEU A 1 94 ? -17.647 7.853 -25.688 1.00 83.88 94 LEU A N 1
ATOM 730 C CA . LEU A 1 94 ? -17.432 6.435 -26.011 1.00 83.88 94 LEU A CA 1
ATOM 731 C C . LEU A 1 94 ? -18.527 5.508 -25.470 1.00 83.88 94 LEU A C 1
ATOM 733 O O . LEU A 1 94 ? -18.555 4.331 -25.831 1.00 83.88 94 LEU A O 1
ATOM 737 N N . GLY A 1 95 ? -19.427 6.006 -24.614 1.00 75.50 95 GLY A N 1
ATOM 738 C CA . GLY A 1 95 ? -20.544 5.238 -24.054 1.00 75.50 95 GLY A CA 1
ATOM 739 C C . GLY A 1 95 ? -20.127 4.069 -23.152 1.00 75.50 95 GLY A C 1
ATOM 740 O O . GLY A 1 95 ? -20.953 3.216 -22.826 1.00 75.50 95 GLY A O 1
ATOM 741 N N . SER A 1 96 ? -18.850 3.990 -22.769 1.00 73.25 96 SER A N 1
ATOM 742 C CA . SER A 1 96 ? -18.306 2.966 -21.876 1.00 73.25 96 SER A CA 1
ATOM 743 C C . SER A 1 96 ? -18.180 3.501 -20.455 1.00 73.25 96 SER A C 1
ATOM 745 O O . SER A 1 96 ? -17.715 4.622 -20.276 1.00 73.25 96 SER A O 1
ATOM 747 N N . SER A 1 97 ? -18.509 2.683 -19.455 1.00 73.56 97 SER A N 1
ATOM 748 C CA . SER A 1 97 ? -18.341 3.045 -18.044 1.00 73.56 97 SER A CA 1
ATOM 749 C C . SER A 1 97 ? -16.875 2.954 -17.634 1.00 73.56 97 SER A C 1
ATOM 751 O O . SER A 1 97 ? -16.249 1.896 -17.760 1.00 73.56 97 SER A O 1
ATOM 753 N N . LEU A 1 98 ? -16.343 4.047 -17.094 1.00 77.12 98 LEU A N 1
ATOM 754 C CA . LEU A 1 98 ? -15.093 4.008 -16.351 1.00 77.12 98 LEU A CA 1
ATOM 755 C C . LEU A 1 98 ? -15.347 3.400 -14.968 1.00 77.12 98 LEU A C 1
ATOM 757 O O . LEU A 1 98 ? -16.448 3.460 -14.420 1.00 77.12 98 LEU A O 1
ATOM 761 N N . THR A 1 99 ? -14.313 2.790 -14.389 1.00 75.69 99 THR A N 1
ATOM 762 C CA . THR A 1 99 ? -14.370 2.387 -12.981 1.00 75.69 99 THR A CA 1
ATOM 763 C C . THR A 1 99 ? -14.176 3.633 -12.126 1.00 75.69 99 THR A C 1
ATOM 765 O O . THR A 1 99 ? -13.083 4.197 -12.089 1.00 75.69 99 THR A O 1
ATOM 768 N N . TRP A 1 100 ? -15.246 4.075 -11.473 1.00 74.06 100 TRP A N 1
ATOM 769 C CA . TRP A 1 100 ? -15.228 5.242 -10.597 1.00 74.06 100 TRP A CA 1
ATOM 770 C C . TRP A 1 100 ? -14.498 4.962 -9.282 1.00 74.06 100 TRP A C 1
ATOM 772 O O . TRP A 1 100 ? -14.336 3.809 -8.872 1.00 74.06 100 TRP A O 1
ATOM 782 N N . VAL A 1 101 ? -14.056 6.039 -8.625 1.00 71.81 101 VAL A N 1
ATOM 783 C CA . VAL A 1 101 ? -13.383 5.975 -7.323 1.00 71.81 101 VAL A CA 1
ATOM 784 C C . VAL A 1 101 ? -14.261 5.197 -6.345 1.00 71.81 101 VAL A C 1
ATOM 786 O O . VAL A 1 101 ? -15.416 5.546 -6.105 1.00 71.81 101 VAL A O 1
ATOM 789 N N . SER A 1 102 ? -13.708 4.111 -5.813 1.00 73.38 102 SER A N 1
ATOM 790 C CA . SER A 1 102 ? -14.404 3.260 -4.859 1.00 73.38 102 SER A CA 1
ATOM 791 C C . SER A 1 102 ? -14.505 3.959 -3.507 1.00 73.38 102 SER A C 1
ATOM 793 O O . SER A 1 102 ? -13.523 4.513 -3.024 1.00 73.38 102 SER A O 1
ATOM 795 N N . THR A 1 103 ? -15.661 3.868 -2.853 1.00 80.12 103 THR A N 1
ATOM 796 C CA . THR A 1 103 ? -15.844 4.279 -1.450 1.00 80.12 103 THR A CA 1
ATOM 797 C C . THR A 1 103 ? -15.395 3.183 -0.473 1.00 80.12 103 THR A C 1
ATOM 799 O O . THR A 1 103 ? -15.955 3.036 0.614 1.00 80.12 103 THR A O 1
ATOM 802 N N . PHE A 1 104 ? -14.459 2.325 -0.883 1.00 84.94 104 PHE A N 1
ATOM 803 C CA . PHE A 1 104 ? -13.963 1.231 -0.058 1.00 84.94 104 PHE A CA 1
ATOM 804 C C . PHE A 1 104 ? -13.012 1.777 1.010 1.00 84.94 104 PHE A C 1
ATOM 806 O O . PHE A 1 104 ? -11.898 2.175 0.688 1.00 84.94 104 PHE A O 1
ATOM 813 N N . GLY A 1 105 ? -13.469 1.780 2.266 1.00 88.88 105 GLY A N 1
ATOM 814 C CA . GLY A 1 105 ? -12.723 2.339 3.392 1.00 88.88 105 GLY A CA 1
ATOM 815 C C . GLY A 1 105 ? -12.694 3.862 3.329 1.00 88.88 105 GLY A C 1
ATOM 816 O O . GLY A 1 105 ? -11.791 4.447 2.738 1.00 88.88 105 GLY A O 1
ATOM 817 N N . THR A 1 106 ? -13.694 4.511 3.921 1.00 91.94 106 THR A N 1
ATOM 818 C CA . THR A 1 106 ? -13.715 5.974 4.042 1.00 91.94 106 THR A CA 1
ATOM 819 C C . THR A 1 106 ? -12.965 6.409 5.289 1.00 91.94 106 THR A C 1
ATOM 821 O O . THR A 1 106 ? -12.961 5.675 6.278 1.00 91.94 106 THR A O 1
ATOM 824 N N . ASP A 1 107 ? -12.374 7.604 5.243 1.00 93.62 107 ASP A N 1
ATOM 825 C CA . ASP A 1 107 ? -11.728 8.230 6.400 1.00 93.62 107 ASP A CA 1
ATOM 826 C C . ASP A 1 107 ? -12.682 8.204 7.615 1.00 93.62 107 ASP A C 1
ATOM 828 O O . ASP A 1 107 ? -13.804 8.713 7.500 1.00 93.62 107 ASP A O 1
ATOM 832 N N . PRO A 1 108 ? -12.310 7.526 8.719 1.00 94.94 108 PRO A N 1
ATOM 833 C CA . PRO A 1 108 ? -13.170 7.388 9.883 1.00 94.94 108 PRO A CA 1
ATOM 834 C C . PRO A 1 108 ? -13.026 8.554 10.870 1.00 94.94 108 PRO A C 1
ATOM 836 O O . PRO A 1 108 ? -13.841 8.651 11.782 1.00 94.94 108 PRO A O 1
ATOM 839 N N . PHE A 1 109 ? -12.016 9.420 10.728 1.00 96.44 109 PHE A N 1
ATOM 840 C CA . PHE A 1 109 ? -11.729 10.453 11.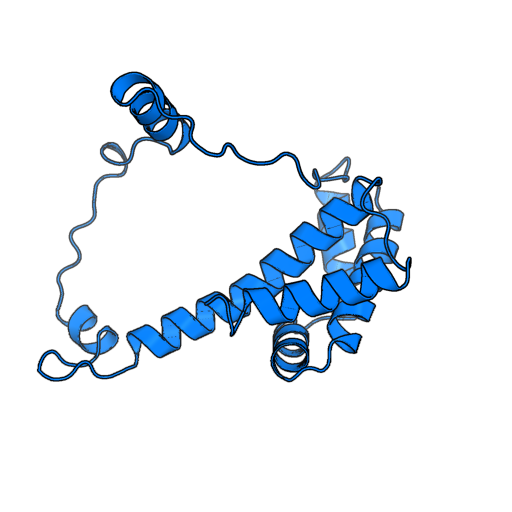720 1.00 96.44 109 PHE A CA 1
ATOM 841 C C . PHE A 1 109 ? -12.717 11.620 11.636 1.00 96.44 109 PHE A C 1
ATOM 843 O O . PHE A 1 109 ? -13.111 12.071 10.559 1.00 96.44 109 PHE A O 1
ATOM 850 N N . SER A 1 110 ? -13.092 12.151 12.802 1.00 93.94 110 SER A N 1
ATOM 851 C CA . SER A 1 110 ? -13.962 13.332 12.897 1.00 93.94 110 SER A CA 1
ATOM 852 C C . SER A 1 110 ? -13.196 14.651 12.735 1.00 93.94 110 SER A C 1
ATOM 854 O O . SER A 1 110 ? -13.807 15.680 12.433 1.00 93.94 110 SER A O 1
ATOM 856 N N . SER A 1 111 ? -11.874 14.636 12.938 1.00 96.56 111 SER A N 1
ATOM 857 C CA . SER A 1 111 ? -10.994 15.797 12.813 1.00 96.56 111 SER A CA 1
ATOM 858 C C . SER A 1 111 ? -9.642 15.429 12.195 1.00 96.56 111 SER A C 1
ATOM 860 O O . SER A 1 111 ? -9.206 14.278 12.232 1.00 96.56 111 SER A O 1
ATOM 862 N N . GLU A 1 112 ? -8.970 16.430 11.629 1.00 96.00 112 GLU A N 1
ATOM 863 C CA . GLU A 1 112 ? -7.614 16.276 11.094 1.00 96.00 112 GLU A CA 1
ATOM 864 C C . GLU A 1 112 ? -6.606 16.015 12.220 1.00 96.00 112 GLU A C 1
ATOM 866 O O . GLU A 1 112 ? -5.669 15.237 12.058 1.00 96.00 112 GLU A O 1
ATOM 871 N N . GLU A 1 113 ? -6.810 16.641 13.378 1.00 97.06 113 GLU A N 1
ATOM 872 C CA . GLU A 1 113 ? -5.969 16.459 14.552 1.00 97.06 113 GLU A CA 1
ATOM 873 C C . GLU A 1 113 ? -5.977 15.003 15.031 1.00 97.06 113 GLU A C 1
ATOM 875 O O . GLU A 1 113 ? -4.913 14.457 15.319 1.00 97.06 113 GLU A O 1
ATOM 880 N N . ASP A 1 114 ? -7.140 14.351 15.078 1.00 96.81 114 ASP A N 1
ATOM 881 C CA . ASP A 1 114 ? -7.259 12.938 15.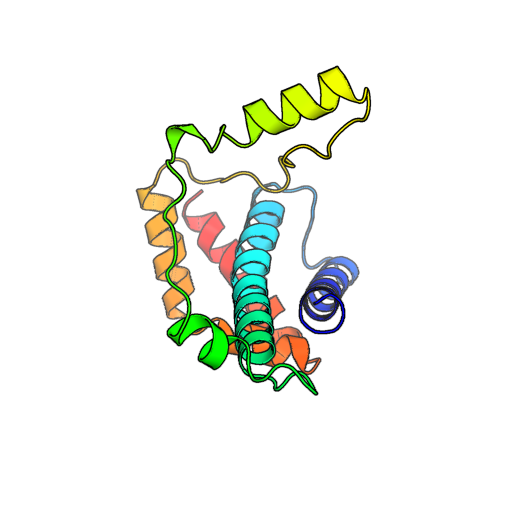466 1.00 96.81 114 ASP A CA 1
ATOM 882 C C . ASP A 1 114 ? -6.501 12.021 14.499 1.00 96.81 114 ASP A C 1
ATOM 884 O O . ASP A 1 114 ? -5.760 11.133 14.932 1.00 96.81 114 ASP A O 1
ATOM 888 N N . ARG A 1 115 ? -6.602 12.294 13.191 1.00 96.62 115 ARG A N 1
ATOM 889 C CA . ARG A 1 115 ? -5.848 11.566 12.164 1.00 96.62 115 ARG A CA 1
ATOM 890 C C . ARG A 1 115 ? -4.342 11.701 12.372 1.00 96.62 115 ARG A C 1
ATOM 892 O O . ARG A 1 115 ? -3.632 10.698 12.368 1.00 96.62 115 ARG A O 1
ATOM 899 N N . ILE A 1 116 ? -3.856 12.925 12.577 1.00 96.88 116 ILE A N 1
ATOM 900 C CA . ILE A 1 116 ? -2.427 13.192 12.782 1.00 96.88 116 ILE A CA 1
ATOM 901 C C . ILE A 1 116 ? -1.914 12.471 14.033 1.00 96.88 116 ILE A C 1
ATOM 903 O O . ILE A 1 116 ? -0.832 11.887 13.991 1.00 96.88 116 ILE A O 1
ATOM 907 N N . HIS A 1 117 ? -2.668 12.478 15.136 1.00 97.38 117 HIS A N 1
ATOM 908 C CA . HIS A 1 117 ? -2.261 11.757 16.343 1.00 97.38 117 HIS A CA 1
ATOM 909 C C . HIS A 1 117 ? -2.220 10.242 16.116 1.00 97.38 117 HIS A C 1
ATOM 911 O O . HIS A 1 117 ? -1.244 9.606 16.506 1.00 97.38 117 HIS A O 1
ATOM 917 N N . ALA A 1 118 ? -3.214 9.669 15.429 1.00 97.00 118 ALA A N 1
ATOM 918 C CA . ALA A 1 118 ? -3.212 8.248 15.087 1.00 97.00 118 ALA A CA 1
ATOM 919 C C . ALA A 1 118 ? -2.007 7.864 14.207 1.00 97.00 118 ALA A C 1
ATOM 921 O O . ALA A 1 118 ? -1.357 6.844 14.441 1.00 97.00 118 ALA A O 1
ATOM 922 N N . GLU A 1 119 ? -1.667 8.692 13.216 1.00 96.19 119 GLU A N 1
ATOM 923 C CA . GLU A 1 119 ? -0.490 8.485 12.366 1.00 96.19 119 GLU A CA 1
ATOM 924 C C . GLU A 1 119 ? 0.820 8.572 13.157 1.00 96.19 119 GLU A C 1
ATOM 926 O O . GLU A 1 119 ? 1.715 7.748 12.960 1.00 96.19 119 GLU A O 1
ATOM 931 N N . GLN A 1 120 ? 0.933 9.541 14.069 1.00 97.00 120 GLN A N 1
ATOM 932 C CA . GLN A 1 120 ? 2.108 9.705 14.925 1.00 97.00 120 GLN A CA 1
ATOM 933 C C . GLN A 1 120 ? 2.294 8.516 15.866 1.00 97.00 120 GLN A C 1
ATOM 935 O O . GLN A 1 120 ? 3.396 7.973 15.932 1.00 97.00 120 GLN A O 1
ATOM 940 N N . ASP A 1 121 ? 1.229 8.085 16.540 1.00 97.56 121 ASP A N 1
ATOM 941 C CA . ASP A 1 121 ? 1.253 6.932 17.441 1.00 97.56 121 ASP A CA 1
ATOM 942 C C . ASP A 1 121 ? 1.640 5.654 16.693 1.00 97.56 121 ASP A C 1
ATOM 944 O O . ASP A 1 121 ? 2.483 4.886 17.157 1.00 97.56 121 ASP A O 1
ATOM 948 N N . PHE A 1 122 ? 1.091 5.444 15.495 1.00 97.62 122 PHE A N 1
ATOM 949 C CA . PHE A 1 122 ? 1.452 4.298 14.665 1.00 97.62 122 PHE A CA 1
ATOM 950 C C . PHE A 1 122 ? 2.919 4.343 14.205 1.00 97.62 122 PHE A C 1
ATOM 952 O O . PHE A 1 122 ? 3.604 3.315 14.183 1.00 97.62 122 PHE A O 1
ATOM 959 N N . ALA A 1 123 ? 3.431 5.532 13.879 1.00 96.38 123 ALA A N 1
ATOM 960 C CA . ALA A 1 123 ? 4.810 5.724 13.437 1.00 96.38 123 ALA A CA 1
ATOM 961 C C . ALA A 1 123 ? 5.855 5.480 14.542 1.00 96.38 123 ALA A C 1
ATOM 963 O O . ALA A 1 123 ? 7.021 5.249 14.218 1.00 96.38 123 ALA A O 1
ATOM 964 N N . VAL A 1 124 ? 5.468 5.496 15.826 1.00 96.50 124 VAL A N 1
ATOM 965 C CA . VAL A 1 124 ? 6.365 5.124 16.937 1.00 96.50 124 VAL A CA 1
ATOM 966 C C . VAL A 1 124 ? 6.789 3.659 16.825 1.00 96.50 124 VAL A C 1
ATOM 968 O O . VAL A 1 124 ? 7.976 3.354 16.959 1.00 96.50 124 VAL A O 1
ATOM 971 N N . ASP A 1 125 ? 5.838 2.770 16.538 1.00 94.94 125 ASP A N 1
ATOM 972 C CA . ASP A 1 125 ? 6.087 1.328 16.438 1.00 94.94 125 ASP A CA 1
ATOM 973 C C . ASP A 1 125 ? 6.581 0.919 15.043 1.00 94.94 125 ASP A C 1
ATOM 975 O O . ASP A 1 125 ? 7.371 -0.019 14.903 1.00 94.94 125 ASP A O 1
ATOM 979 N N . TYR A 1 126 ? 6.160 1.649 14.005 1.00 96.06 126 TYR A N 1
ATOM 980 C CA . TYR A 1 126 ? 6.490 1.364 12.606 1.00 96.06 126 TYR A CA 1
ATOM 981 C C . TYR A 1 126 ? 7.150 2.563 11.901 1.00 96.06 126 TYR A C 1
ATOM 983 O O . TYR A 1 126 ? 6.607 3.088 10.928 1.00 96.06 126 TYR A O 1
ATOM 991 N N . PRO A 1 127 ? 8.352 2.992 12.330 1.00 94.56 127 PRO A N 1
ATOM 992 C CA . PRO A 1 127 ? 9.009 4.176 11.772 1.00 94.56 127 PRO A CA 1
ATOM 993 C C . PRO A 1 127 ? 9.523 3.979 10.336 1.00 94.56 127 PRO A C 1
ATOM 995 O O . PRO A 1 127 ? 9.709 4.956 9.613 1.00 94.56 127 PRO A O 1
ATOM 998 N N . ASP A 1 128 ? 9.765 2.733 9.906 1.00 95.81 128 ASP A N 1
ATOM 999 C CA . ASP A 1 128 ? 10.185 2.410 8.537 1.00 95.81 128 ASP A CA 1
ATOM 1000 C C . ASP A 1 128 ? 9.290 1.339 7.896 1.00 9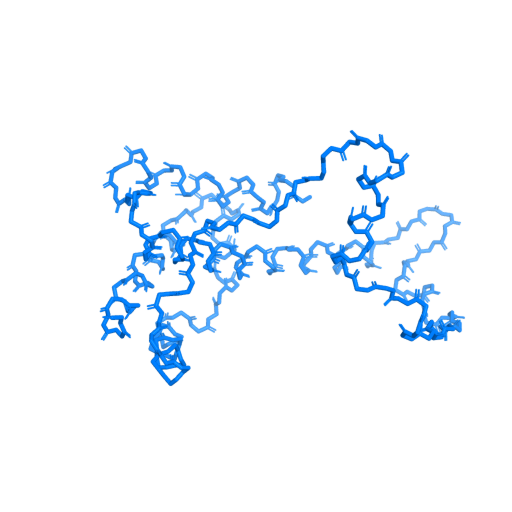5.81 128 ASP A C 1
ATOM 1002 O O . ASP A 1 128 ? 9.519 0.130 8.004 1.00 95.81 128 ASP A O 1
ATOM 1006 N N . MET A 1 129 ? 8.303 1.804 7.130 1.00 95.56 129 MET A N 1
ATOM 1007 C CA . MET A 1 129 ? 7.389 0.956 6.355 1.00 95.56 129 MET A CA 1
ATOM 1008 C C . MET A 1 129 ? 8.097 0.135 5.265 1.00 95.56 129 MET A C 1
ATOM 1010 O O . MET A 1 129 ? 7.538 -0.840 4.752 1.00 95.56 129 MET A O 1
ATOM 1014 N N . SER A 1 130 ? 9.339 0.479 4.904 1.00 96.62 130 SER A N 1
ATOM 1015 C CA . SER A 1 130 ? 10.123 -0.295 3.937 1.00 96.62 130 SER A CA 1
ATOM 1016 C C . SER A 1 130 ? 10.416 -1.700 4.436 1.00 96.62 130 SER A C 1
ATOM 1018 O O . SER A 1 130 ? 10.542 -2.613 3.616 1.00 96.62 130 SER A O 1
ATOM 1020 N N . LEU A 1 131 ? 10.517 -1.880 5.756 1.00 96.88 131 LEU A N 1
ATOM 1021 C CA . LEU A 1 131 ? 10.692 -3.188 6.376 1.00 96.88 131 LEU A CA 1
ATOM 1022 C C . LEU A 1 131 ? 9.459 -4.058 6.136 1.00 96.88 131 LEU A C 1
ATOM 1024 O O . LEU A 1 131 ? 9.605 -5.174 5.645 1.00 96.88 131 LEU A O 1
ATOM 1028 N N . LEU A 1 132 ? 8.253 -3.520 6.343 1.00 97.56 132 LEU A N 1
ATOM 1029 C CA . LEU A 1 132 ? 7.005 -4.240 6.066 1.00 97.56 132 LEU A CA 1
ATOM 1030 C C . LEU A 1 132 ? 6.956 -4.725 4.616 1.00 97.56 132 LEU A C 1
ATOM 1032 O O . LEU A 1 132 ? 6.703 -5.901 4.356 1.00 97.56 132 LEU A O 1
ATOM 1036 N N . PHE A 1 133 ? 7.281 -3.836 3.670 1.00 97.31 133 PHE A N 1
ATOM 1037 C CA . PHE A 1 133 ? 7.344 -4.204 2.258 1.00 97.31 133 PHE A CA 1
ATOM 1038 C C . PHE A 1 133 ? 8.372 -5.314 2.003 1.00 97.31 133 PHE A C 1
ATOM 1040 O O . PHE A 1 133 ? 8.063 -6.295 1.329 1.00 97.31 133 PHE A O 1
ATOM 1047 N N . ASN A 1 134 ? 9.589 -5.172 2.542 1.00 96.75 134 ASN A N 1
ATOM 1048 C CA . ASN A 1 134 ? 10.676 -6.136 2.364 1.00 96.75 134 ASN A CA 1
ATOM 1049 C C . ASN A 1 134 ? 10.302 -7.530 2.872 1.00 96.75 134 ASN A C 1
ATOM 1051 O O . ASN A 1 134 ? 10.585 -8.509 2.188 1.00 96.75 134 ASN A O 1
ATOM 1055 N N . HIS A 1 135 ? 9.685 -7.630 4.045 1.00 97.25 135 HIS A N 1
ATOM 1056 C CA . HIS A 1 135 ? 9.269 -8.913 4.603 1.00 97.25 135 HIS A CA 1
ATOM 1057 C C . HIS A 1 135 ? 8.198 -9.567 3.724 1.00 97.25 135 HIS A C 1
ATOM 1059 O O . HIS A 1 135 ? 8.391 -10.691 3.251 1.00 97.25 135 HIS A O 1
ATOM 1065 N N . VAL A 1 136 ? 7.150 -8.813 3.374 1.00 96.62 136 VAL A N 1
ATOM 1066 C CA . VAL A 1 136 ? 6.029 -9.332 2.579 1.00 96.62 136 VAL A CA 1
ATOM 1067 C C . VAL A 1 136 ? 6.481 -9.860 1.221 1.00 96.62 136 VAL A C 1
ATOM 1069 O O . VAL A 1 136 ? 6.095 -10.959 0.831 1.00 96.62 136 VAL A O 1
ATOM 1072 N N . VAL A 1 137 ? 7.333 -9.133 0.489 1.00 94.94 137 VAL A N 1
ATOM 1073 C CA . VAL A 1 137 ? 7.797 -9.603 -0.833 1.00 94.94 137 VAL A CA 1
ATOM 1074 C C . VAL A 1 137 ? 8.730 -10.810 -0.767 1.00 94.94 137 VAL A C 1
ATOM 1076 O O . VAL A 1 137 ? 8.913 -11.481 -1.781 1.00 94.94 137 VAL A O 1
ATOM 1079 N N . ASN A 1 138 ? 9.306 -11.094 0.403 1.00 95.06 138 ASN A N 1
ATOM 1080 C CA . ASN A 1 138 ? 10.118 -12.282 0.654 1.00 95.06 138 ASN A CA 1
ATOM 1081 C C . ASN A 1 138 ? 9.307 -13.441 1.267 1.00 95.06 138 ASN A C 1
ATOM 1083 O O . ASN A 1 138 ? 9.889 -14.460 1.633 1.00 95.06 138 ASN A O 1
ATOM 1087 N N . GLY A 1 139 ? 7.977 -13.315 1.335 1.00 93.56 139 GLY A N 1
ATOM 1088 C CA . GLY A 1 139 ? 7.067 -14.361 1.810 1.00 93.56 139 GLY A CA 1
ATOM 1089 C C . GLY A 1 139 ? 6.863 -14.391 3.324 1.00 93.56 139 GLY A C 1
ATOM 1090 O O . GLY A 1 139 ? 6.170 -15.277 3.817 1.00 93.56 139 GLY A O 1
ATOM 1091 N N . ASP A 1 140 ? 7.433 -13.436 4.060 1.00 96.31 140 ASP A N 1
ATOM 1092 C CA . ASP A 1 140 ? 7.159 -13.250 5.481 1.00 96.31 140 ASP A CA 1
ATOM 1093 C C . ASP A 1 140 ? 6.049 -12.209 5.655 1.00 96.31 140 ASP A C 1
ATOM 1095 O O . ASP A 1 140 ? 6.260 -11.003 5.529 1.00 96.31 140 ASP A O 1
ATOM 1099 N N . HIS A 1 141 ? 4.828 -12.687 5.878 1.00 95.50 141 HIS A N 1
ATOM 1100 C CA . HIS A 1 141 ? 3.649 -11.826 5.952 1.00 95.50 141 HIS A CA 1
ATOM 1101 C C . HIS A 1 141 ? 3.425 -11.245 7.351 1.00 95.50 141 HIS A C 1
ATOM 1103 O O . HIS A 1 141 ? 2.739 -10.230 7.473 1.00 95.50 141 HIS A O 1
ATOM 1109 N N . THR A 1 142 ? 4.000 -11.859 8.389 1.00 96.00 142 THR A N 1
ATOM 1110 C CA . THR A 1 142 ? 3.685 -11.563 9.792 1.00 96.00 142 THR A CA 1
ATOM 1111 C C . THR A 1 142 ? 3.908 -10.093 10.158 1.00 96.00 142 THR A C 1
ATOM 1113 O O . THR A 1 142 ? 2.969 -9.489 10.669 1.00 96.00 142 THR A O 1
ATOM 1116 N N . PRO A 1 143 ? 5.033 -9.436 9.802 1.00 97.00 143 PRO A N 1
ATOM 1117 C CA . PRO A 1 143 ? 5.244 -8.035 10.173 1.00 97.00 143 PRO A CA 1
ATOM 1118 C C . PRO A 1 143 ? 4.189 -7.084 9.604 1.00 97.00 143 PRO A C 1
ATOM 1120 O O . PRO A 1 143 ? 3.770 -6.144 10.269 1.00 97.00 143 PRO A O 1
ATOM 1123 N N . PHE A 1 144 ? 3.738 -7.321 8.371 1.00 97.75 144 PHE A N 1
ATOM 1124 C CA . PHE A 1 144 ? 2.687 -6.508 7.756 1.00 97.75 144 PHE A CA 1
ATOM 1125 C C . PHE A 1 144 ? 1.318 -6.765 8.390 1.00 97.75 144 PHE A C 1
ATOM 1127 O O . PHE A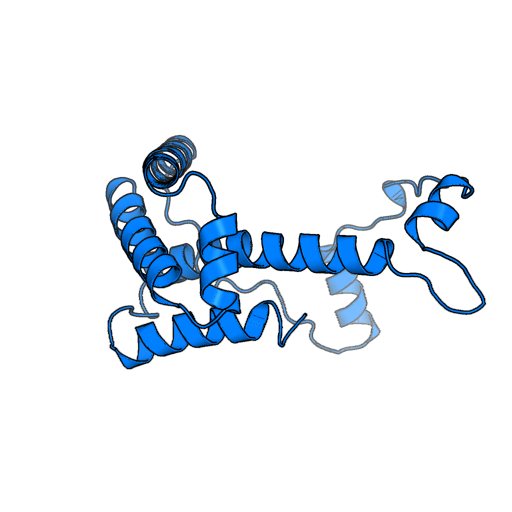 1 144 ? 0.533 -5.835 8.554 1.00 97.75 144 PHE A O 1
ATOM 1134 N N . GLN A 1 145 ? 1.036 -8.015 8.752 1.00 97.25 145 GLN A N 1
ATOM 1135 C CA . GLN A 1 145 ? -0.207 -8.396 9.418 1.00 97.25 145 GLN A CA 1
ATOM 1136 C C . GLN A 1 145 ? -0.297 -7.792 10.825 1.00 97.25 145 GLN A C 1
ATOM 1138 O O . GLN A 1 145 ? -1.309 -7.178 11.160 1.00 97.25 145 GLN A O 1
ATOM 1143 N N . ASP A 1 146 ? 0.783 -7.877 11.600 1.00 97.12 146 ASP A N 1
ATOM 1144 C CA . ASP A 1 146 ? 0.884 -7.271 12.930 1.00 97.12 146 ASP A CA 1
ATOM 1145 C C . ASP A 1 146 ? 0.780 -5.742 12.856 1.00 97.12 146 ASP A C 1
ATOM 1147 O O . ASP A 1 146 ? 0.088 -5.121 13.667 1.00 97.12 146 ASP A O 1
ATOM 1151 N N . ALA A 1 147 ? 1.400 -5.129 11.842 1.00 98.00 147 ALA A N 1
ATOM 1152 C CA . ALA A 1 147 ? 1.276 -3.698 11.584 1.00 98.00 147 ALA A CA 1
ATOM 1153 C C . ALA A 1 147 ? -0.166 -3.292 11.277 1.00 98.00 147 ALA A C 1
ATOM 1155 O O . ALA A 1 147 ? -0.634 -2.278 11.786 1.00 98.00 147 ALA A O 1
ATOM 1156 N N . LEU A 1 148 ? -0.891 -4.084 10.485 1.00 97.75 148 LEU A N 1
ATOM 1157 C CA . LEU A 1 148 ? -2.288 -3.806 10.169 1.00 97.75 148 LEU A CA 1
ATOM 1158 C C . LEU A 1 148 ? -3.174 -3.867 11.418 1.00 97.75 148 LEU A C 1
ATOM 1160 O O . LEU A 1 148 ? -3.967 -2.956 11.644 1.00 97.75 148 LEU A O 1
ATOM 1164 N N . ILE A 1 149 ? -3.011 -4.901 12.245 1.00 96.81 149 ILE A N 1
ATOM 1165 C CA . ILE A 1 149 ? -3.760 -5.039 13.501 1.00 96.81 149 ILE A CA 1
ATOM 1166 C C . ILE A 1 149 ? -3.413 -3.888 14.455 1.00 96.81 149 ILE A C 1
ATOM 1168 O O . ILE A 1 149 ? -4.305 -3.297 15.062 1.00 96.81 149 ILE A O 1
ATOM 1172 N N . SER A 1 150 ? -2.132 -3.518 14.560 1.00 97.44 150 SER A N 1
ATOM 1173 C CA . SER A 1 150 ? -1.712 -2.361 15.357 1.00 97.44 150 SER A CA 1
ATOM 1174 C C . SER A 1 150 ? -2.343 -1.062 14.848 1.00 97.44 150 SER A C 1
ATOM 1176 O O . SER A 1 150 ? -2.903 -0.308 15.640 1.00 97.44 150 SER A O 1
ATOM 1178 N N . LEU A 1 151 ? -2.351 -0.834 13.530 1.00 97.75 151 LEU A N 1
ATOM 1179 C CA . LEU A 1 151 ? -2.976 0.342 12.926 1.00 97.75 151 LEU A CA 1
ATOM 1180 C C . LEU A 1 151 ? -4.473 0.412 13.237 1.00 97.75 151 LEU A C 1
ATOM 1182 O O . LEU A 1 151 ? -4.968 1.493 13.542 1.00 97.75 151 LEU A O 1
ATOM 1186 N N . MET A 1 152 ? -5.186 -0.715 13.190 1.00 97.00 152 MET A N 1
ATOM 1187 C CA . MET A 1 152 ? -6.599 -0.776 13.580 1.00 97.00 152 MET A CA 1
ATOM 1188 C C . MET A 1 152 ? -6.779 -0.370 15.047 1.00 97.00 152 MET A C 1
ATOM 1190 O O . MET A 1 152 ? -7.558 0.532 15.339 1.00 97.00 152 MET A O 1
ATOM 1194 N N . ASN A 1 153 ? -5.984 -0.956 15.947 1.00 97.00 153 ASN A N 1
ATOM 1195 C CA . ASN A 1 153 ? -6.030 -0.665 17.382 1.00 97.00 153 ASN A CA 1
ATOM 1196 C C . ASN A 1 153 ? -5.632 0.775 17.733 1.00 97.00 153 ASN A C 1
ATOM 1198 O O . ASN A 1 153 ? -6.041 1.282 18.774 1.00 97.00 153 ASN A O 1
ATOM 1202 N N . VAL A 1 154 ? -4.755 1.406 16.950 1.00 97.44 154 VAL A N 1
ATOM 1203 C CA . VAL A 1 154 ? -4.397 2.822 17.115 1.00 97.44 154 VAL A CA 1
ATOM 1204 C C . VAL A 1 154 ? -5.534 3.690 16.595 1.00 97.44 154 VAL A C 1
ATOM 1206 O O . VAL A 1 154 ? -6.015 4.542 17.330 1.00 97.44 154 VAL A O 1
ATOM 1209 N N . THR A 1 155 ? -6.015 3.423 15.380 1.00 97.19 155 THR A N 1
ATOM 1210 C CA . THR A 1 155 ? -7.099 4.177 14.732 1.00 97.19 155 THR A CA 1
ATOM 1211 C C . THR A 1 155 ? -8.361 4.200 15.596 1.00 97.19 155 THR A C 1
ATOM 1213 O O . THR A 1 155 ? -8.933 5.261 15.802 1.00 97.19 155 THR A O 1
ATOM 1216 N N . GLU A 1 156 ? -8.749 3.065 16.183 1.00 96.56 156 GLU A N 1
ATOM 1217 C CA . GLU A 1 156 ? -9.936 2.950 17.046 1.00 96.56 156 GLU A CA 1
ATOM 1218 C C . GLU A 1 156 ? -9.892 3.864 18.285 1.00 96.56 156 GLU A C 1
ATOM 1220 O O . GLU A 1 156 ? -10.934 4.227 18.818 1.00 96.56 156 GLU A O 1
ATOM 1225 N N . ARG A 1 157 ? -8.709 4.294 18.744 1.00 96.50 157 ARG A N 1
ATOM 1226 C CA . ARG A 1 157 ? -8.586 5.206 19.901 1.00 96.50 157 ARG A CA 1
ATOM 1227 C C . ARG A 1 157 ? -8.966 6.651 19.581 1.00 96.50 157 ARG A C 1
ATOM 1229 O O . ARG A 1 157 ? -9.148 7.434 20.510 1.00 96.50 157 ARG A O 1
ATOM 1236 N N . TYR A 1 158 ? -9.024 6.995 18.298 1.00 94.75 158 TYR A N 1
ATOM 1237 C CA . TYR A 1 158 ? -9.163 8.360 17.789 1.00 94.75 158 TYR A CA 1
ATOM 1238 C C . TYR A 1 158 ? -10.418 8.543 16.914 1.00 94.75 158 TYR A C 1
ATOM 1240 O O . TYR A 1 158 ? -10.612 9.617 16.347 1.00 94.75 158 TYR A O 1
ATOM 1248 N N . VAL A 1 159 ? -11.251 7.503 16.786 1.00 89.38 159 VAL A N 1
ATOM 1249 C CA . VAL A 1 159 ? -12.494 7.487 15.991 1.00 89.38 159 VAL A CA 1
ATOM 1250 C C . VAL A 1 159 ? -13.719 7.529 16.897 1.00 89.38 159 VAL A C 1
ATOM 1252 O O . VAL A 1 159 ? -13.709 6.850 17.948 1.00 89.38 159 VAL A O 1
#

pLDDT: mean 91.15, std 7.62, range [64.62, 98.0]

Radius of gyration: 19.9 Å; chains: 1; bounding box: 41×42×49 Å

Sequence (159 aa):
VNNRVNYPLKQALVHLLDQEAVSLEDNLTRFCISNLTCQVSQIGLNRVVQSWNAHRIPGRGMPNELSEDCCLTEVSEELLLCASVVANMYEQDLGSSLTWVSTFGTDPFSSEEDRIHAEQDFAVDYPDMSLLFNHVVNGDHTPFQDALISLMNVTERYV

Secondary structure (DSSP, 8-state):
-GGGTHHHHHHHHHHHHHTT-S-TTSHHHHHHHHHHHHHHHHHHHHHHHHHHHHSPBTTTB-HHHHHHT----PPPGGGS--HHHHHHHHHHHH-PPP-PPP-SS----SSHHHHHHHHHHHHHH-S-HHHHHHHHHTT--HHHHHHHHHHHHHHTT--

Organism: NCBI:txid1143690

Foldseek 3Di:
DCLQQPVLLVVLVVVCVVVVVADQVDLLLQQLSVVLSVVLSVLRVVVVVVVQQQDADPPPGRNVVVVVPDDDDDDPCVVVDDPVVVQVVCCVPVVDHDDDDDPGRDDPAPDPVLVVQLVVVLCVVVVDSPVCNVCSSVPNSVVVNVSSVVSSVSSVVRD